Protein AF-A0A0Q6SCR4-F1 (afdb_monomer_lite)

Secondary structure (DSSP, 8-state):
----EEESSEEE-TT-SS-EEES-EEESSEEEEETPPEEESSB-SEE-SEEEESS-EEE-SB--EE-S-B---SPB-

Sequence (77 aa):
MSSSVADYGVLDISAASNGAQIQSLSGSGSVALGAQTLALSNANDVFAGTIAGAGGLAVNGGTETLAGINSYTGATT

Structure (mmCIF, N/CA/C/O backbone):
data_AF-A0A0Q6SCR4-F1
#
_entry.id   AF-A0A0Q6SCR4-F1
#
loop_
_atom_site.group_PDB
_atom_site.id
_atom_site.type_symbol
_atom_site.label_atom_id
_atom_site.label_alt_id
_atom_site.label_comp_id
_atom_site.label_asym_id
_atom_site.label_entity_id
_atom_site.label_seq_id
_atom_site.pdbx_PDB_ins_code
_atom_site.Cartn_x
_atom_site.Cartn_y
_atom_site.Cartn_z
_atom_site.occupancy
_atom_site.B_iso_or_equiv
_atom_site.auth_seq_id
_atom_site.auth_comp_id
_atom_site.auth_asym_id
_atom_site.auth_atom_id
_atom_site.pdbx_PDB_model_num
ATOM 1 N N . MET A 1 1 ? 14.534 -2.747 10.515 1.00 55.00 1 MET A N 1
ATOM 2 C CA . MET A 1 1 ? 14.887 -2.797 9.083 1.00 55.00 1 MET A CA 1
ATOM 3 C C . MET A 1 1 ? 13.615 -3.129 8.329 1.00 55.00 1 MET A C 1
ATOM 5 O O . MET A 1 1 ? 13.068 -4.191 8.583 1.00 55.00 1 MET A O 1
ATOM 9 N N . SER A 1 2 ? 13.091 -2.214 7.516 1.00 72.50 2 SER A N 1
ATOM 10 C CA . SER A 1 2 ? 12.025 -2.529 6.556 1.00 72.50 2 SER A CA 1
ATOM 11 C C . SER A 1 2 ? 12.655 -3.191 5.324 1.00 72.50 2 SER A C 1
ATOM 13 O O . SER A 1 2 ? 13.801 -2.890 4.997 1.00 72.50 2 SER A O 1
ATOM 15 N N . SER A 1 3 ? 11.952 -4.103 4.657 1.00 90.50 3 SER A N 1
ATOM 16 C CA . SER A 1 3 ? 12.364 -4.722 3.385 1.00 90.50 3 SER A CA 1
ATOM 17 C C . SER A 1 3 ? 11.477 -4.230 2.241 1.00 90.50 3 SER A C 1
ATOM 19 O O . SER A 1 3 ? 10.382 -3.725 2.494 1.00 90.50 3 SER A O 1
ATOM 21 N N . SER A 1 4 ? 11.928 -4.366 0.995 1.00 93.19 4 SER A N 1
ATOM 22 C CA . SER A 1 4 ? 11.024 -4.301 -0.156 1.00 93.19 4 SER A CA 1
ATOM 23 C C . SER A 1 4 ? 10.146 -5.554 -0.187 1.00 93.19 4 SER A C 1
ATOM 25 O O . SER A 1 4 ? 10.578 -6.635 0.227 1.00 93.19 4 SER A O 1
ATOM 27 N N . VAL A 1 5 ? 8.898 -5.407 -0.630 1.00 95.56 5 VAL A N 1
ATOM 28 C CA . VAL A 1 5 ? 7.943 -6.515 -0.752 1.00 95.56 5 VAL A CA 1
ATOM 29 C C . VAL A 1 5 ? 7.516 -6.648 -2.206 1.00 95.56 5 VAL A C 1
ATOM 31 O O . VAL A 1 5 ? 7.042 -5.692 -2.812 1.00 95.56 5 VAL A O 1
ATOM 34 N N . ALA A 1 6 ? 7.671 -7.849 -2.758 1.00 96.38 6 ALA A N 1
ATOM 35 C CA . ALA A 1 6 ? 7.099 -8.229 -4.042 1.00 96.38 6 ALA A CA 1
ATOM 36 C C . ALA A 1 6 ? 5.878 -9.116 -3.786 1.00 96.38 6 ALA A C 1
ATOM 38 O O . ALA A 1 6 ? 6.016 -10.310 -3.516 1.00 96.38 6 ALA A O 1
ATOM 39 N N . ASP A 1 7 ? 4.691 -8.515 -3.810 1.00 94.19 7 ASP A N 1
ATOM 40 C CA . ASP A 1 7 ? 3.436 -9.207 -3.554 1.00 94.19 7 ASP A CA 1
ATOM 41 C C . ASP A 1 7 ? 2.819 -9.738 -4.855 1.00 94.19 7 ASP A C 1
ATOM 43 O O . ASP A 1 7 ? 2.376 -8.992 -5.731 1.00 94.19 7 ASP A O 1
ATOM 47 N N . TYR A 1 8 ? 2.769 -11.064 -4.951 1.00 94.50 8 TYR A N 1
ATOM 48 C CA . TYR A 1 8 ? 2.058 -11.813 -5.992 1.00 94.50 8 TYR A CA 1
ATOM 49 C C . TYR A 1 8 ? 0.937 -12.684 -5.407 1.00 94.50 8 TYR A C 1
ATOM 51 O O . TYR A 1 8 ? 0.383 -13.532 -6.104 1.00 94.50 8 TYR A O 1
ATOM 59 N N . GLY A 1 9 ? 0.634 -12.512 -4.118 1.00 96.25 9 GLY A N 1
ATOM 60 C CA . GLY A 1 9 ? -0.366 -13.274 -3.388 1.00 96.25 9 GLY A CA 1
ATOM 61 C C . GLY A 1 9 ? -1.280 -12.330 -2.625 1.00 96.25 9 GLY A C 1
ATOM 62 O O . GLY A 1 9 ? -2.006 -11.545 -3.235 1.00 96.25 9 GLY A O 1
ATOM 63 N N . VAL A 1 10 ? -1.269 -12.449 -1.297 1.00 96.31 10 VAL A N 1
ATOM 64 C CA . VAL A 1 10 ? -2.006 -11.549 -0.412 1.00 96.31 10 VAL A CA 1
ATOM 65 C C . VAL A 1 10 ? -1.079 -11.033 0.682 1.00 96.31 10 VAL A C 1
ATOM 67 O O . VAL A 1 10 ? -0.585 -11.811 1.500 1.00 96.31 10 VAL A O 1
ATOM 70 N N . LEU A 1 11 ? -0.901 -9.716 0.731 1.00 96.31 11 LEU A N 1
ATOM 71 C CA . LEU A 1 11 ? -0.343 -9.007 1.875 1.00 96.31 11 LEU A CA 1
ATOM 72 C C . LEU A 1 11 ? -1.491 -8.536 2.778 1.00 96.31 11 LEU A C 1
ATOM 74 O O . LEU A 1 11 ? -2.102 -7.495 2.544 1.00 96.31 11 LEU A O 1
ATOM 78 N N . ASP A 1 12 ? -1.794 -9.306 3.819 1.00 96.69 12 ASP A N 1
ATOM 79 C CA . ASP A 1 12 ? -2.829 -8.956 4.794 1.00 96.69 12 ASP A CA 1
ATOM 80 C C . ASP A 1 12 ? -2.213 -8.320 6.044 1.00 96.69 12 ASP A C 1
ATOM 82 O O . ASP A 1 12 ? -1.451 -8.954 6.775 1.00 96.69 12 ASP A O 1
ATOM 86 N N . ILE A 1 13 ? -2.555 -7.054 6.289 1.00 96.50 13 ILE A N 1
ATOM 87 C CA . ILE A 1 13 ? -2.182 -6.318 7.503 1.00 96.50 13 ILE A CA 1
ATOM 88 C C . ILE A 1 13 ? -3.410 -5.917 8.327 1.00 96.50 13 ILE A C 1
ATOM 90 O O . ILE A 1 13 ? -3.290 -5.161 9.291 1.00 96.50 13 ILE A O 1
ATOM 94 N N . SER A 1 14 ? -4.594 -6.424 7.978 1.00 95.31 14 SER A N 1
ATOM 95 C CA . SER A 1 14 ? -5.868 -6.028 8.582 1.00 95.31 14 SER A CA 1
ATOM 96 C C . SER A 1 14 ? -5.955 -6.325 10.081 1.00 95.31 14 SER A C 1
ATOM 98 O O . SER A 1 14 ? -6.616 -5.588 10.812 1.00 95.31 14 SER A O 1
ATOM 100 N N . ALA A 1 15 ? -5.250 -7.362 10.542 1.00 92.88 15 ALA A N 1
ATOM 101 C CA . ALA A 1 15 ? -5.154 -7.757 11.946 1.00 92.88 15 ALA A CA 1
ATOM 102 C C . ALA A 1 15 ? -3.901 -7.212 12.661 1.00 92.88 15 ALA A C 1
ATOM 104 O O . ALA A 1 15 ? -3.667 -7.541 13.826 1.00 92.88 15 ALA A O 1
ATOM 105 N N . ALA A 1 16 ? -3.073 -6.402 11.993 1.00 93.50 16 ALA A N 1
ATOM 106 C CA . ALA A 1 16 ? -1.908 -5.793 12.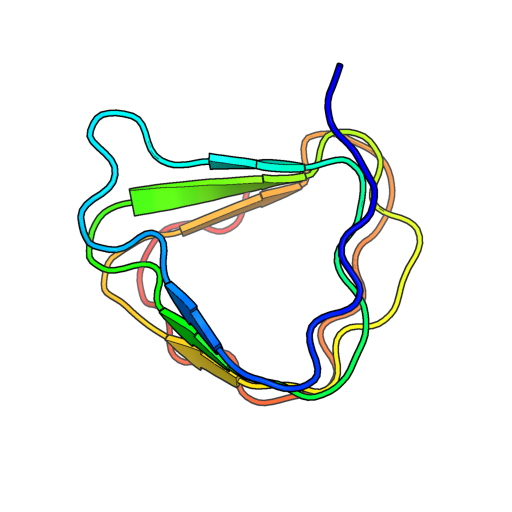627 1.00 93.50 16 ALA A CA 1
ATOM 107 C C . ALA A 1 16 ? -2.352 -4.760 13.673 1.00 93.50 16 ALA A C 1
ATOM 109 O O . ALA A 1 16 ? -3.315 -4.035 13.450 1.00 93.50 16 ALA A O 1
ATOM 110 N N . SER A 1 17 ? -1.645 -4.649 14.801 1.00 89.88 17 SER A N 1
ATOM 111 C CA . SER A 1 17 ? -2.020 -3.697 15.861 1.00 89.88 17 SER A CA 1
ATOM 112 C C . SER A 1 17 ? -1.627 -2.248 15.552 1.00 89.88 17 SER A C 1
ATOM 114 O O . SER A 1 17 ? -2.325 -1.335 15.975 1.00 89.88 17 SER A O 1
ATOM 116 N N . ASN A 1 18 ? -0.531 -2.037 14.812 1.00 88.69 18 ASN A N 1
ATOM 117 C CA . ASN A 1 18 ? 0.041 -0.714 14.512 1.00 88.69 18 ASN A CA 1
ATOM 118 C C . ASN A 1 18 ? 0.290 -0.516 13.002 1.00 88.69 18 ASN A C 1
ATOM 120 O O . ASN A 1 18 ? 1.204 0.209 12.611 1.00 88.69 18 ASN A O 1
ATOM 124 N N . GLY A 1 19 ? -0.465 -1.221 12.156 1.00 92.62 19 GLY A N 1
ATOM 125 C CA . GLY A 1 19 ? -0.187 -1.308 10.722 1.00 92.62 19 GLY A CA 1
ATOM 126 C C . GLY A 1 19 ? 1.148 -1.976 10.402 1.00 92.62 19 GLY A C 1
ATOM 127 O O . GLY A 1 19 ? 1.629 -2.823 11.159 1.00 92.62 19 GLY A O 1
ATOM 128 N N . ALA A 1 20 ? 1.724 -1.625 9.253 1.00 95.81 20 ALA A N 1
ATOM 129 C CA . ALA A 1 20 ? 2.966 -2.213 8.761 1.00 95.81 20 ALA A CA 1
ATOM 130 C C . ALA A 1 20 ? 3.859 -1.163 8.096 1.00 95.81 20 ALA A C 1
ATOM 132 O O . ALA A 1 20 ? 3.368 -0.183 7.543 1.00 95.81 20 ALA A O 1
ATOM 133 N N . GLN A 1 21 ? 5.175 -1.392 8.119 1.00 96.06 21 GLN A N 1
ATOM 134 C CA . GLN A 1 21 ? 6.149 -0.557 7.419 1.00 96.06 21 GLN A CA 1
ATOM 135 C C . GLN A 1 21 ? 7.067 -1.412 6.543 1.00 96.06 21 GLN A C 1
ATOM 137 O O . GLN A 1 21 ? 7.719 -2.337 7.031 1.00 96.06 21 GLN A O 1
ATOM 142 N N . ILE A 1 22 ? 7.170 -1.048 5.269 1.00 96.00 22 ILE A N 1
ATOM 143 C CA . ILE A 1 22 ? 8.040 -1.658 4.256 1.00 96.00 22 ILE A CA 1
ATOM 144 C C . ILE A 1 22 ? 8.845 -0.559 3.546 1.00 96.00 22 ILE A C 1
ATOM 146 O O . ILE A 1 22 ? 8.610 0.626 3.772 1.00 96.00 22 ILE A O 1
ATOM 150 N N . GLN A 1 23 ? 9.853 -0.915 2.749 1.00 96.06 23 GLN A N 1
ATOM 151 C CA . GLN A 1 23 ? 10.580 0.084 1.954 1.00 96.06 23 GLN A CA 1
ATOM 152 C C . GLN A 1 23 ? 9.762 0.486 0.730 1.00 96.06 23 GLN A C 1
ATOM 154 O O . GLN A 1 23 ? 9.366 1.642 0.626 1.00 96.06 23 GLN A O 1
ATOM 159 N N . SER A 1 24 ? 9.466 -0.492 -0.120 1.00 96.00 24 SER A N 1
ATOM 160 C CA . SER A 1 24 ? 8.709 -0.356 -1.360 1.00 96.00 24 SER A CA 1
ATOM 161 C C . SER A 1 24 ? 7.771 -1.550 -1.543 1.00 96.00 24 SER A C 1
ATOM 163 O O . SER A 1 24 ? 7.985 -2.608 -0.930 1.00 96.00 24 SER A O 1
ATOM 165 N N . LEU A 1 25 ? 6.739 -1.380 -2.372 1.00 97.00 25 LEU A N 1
ATOM 166 C CA . LEU A 1 25 ? 5.802 -2.433 -2.747 1.00 97.00 25 LEU A CA 1
ATOM 167 C C . LEU A 1 25 ? 5.881 -2.666 -4.261 1.00 97.00 25 LEU A C 1
ATOM 169 O O . LEU A 1 25 ? 6.015 -1.751 -5.055 1.00 97.00 25 LEU A O 1
ATOM 173 N N . SER A 1 26 ? 5.835 -3.919 -4.686 1.00 97.31 26 SER A N 1
ATOM 174 C CA . SER A 1 26 ? 5.843 -4.277 -6.103 1.00 97.31 26 SER A CA 1
ATOM 175 C C . SER A 1 26 ? 5.000 -5.517 -6.340 1.00 97.31 26 SER A C 1
ATOM 177 O O . SER A 1 26 ? 4.645 -6.223 -5.396 1.00 97.31 26 SER A O 1
ATOM 179 N N . GLY A 1 27 ? 4.676 -5.789 -7.602 1.00 97.25 27 GLY A N 1
ATOM 180 C CA . GLY A 1 27 ? 3.932 -6.982 -8.000 1.00 97.25 27 GLY A CA 1
ATOM 181 C C . GLY A 1 27 ? 2.474 -6.697 -8.345 1.00 97.25 27 GLY A C 1
ATOM 182 O O . GLY A 1 27 ? 2.108 -5.574 -8.688 1.00 97.25 27 GLY A O 1
ATOM 183 N N . SER A 1 28 ? 1.655 -7.744 -8.331 1.00 97.44 28 SER A N 1
ATOM 184 C CA . SER A 1 28 ? 0.276 -7.727 -8.842 1.00 97.44 28 SER A CA 1
ATOM 185 C C . SER A 1 28 ? -0.713 -8.485 -7.950 1.00 97.44 28 SER A C 1
ATOM 187 O O . SER A 1 28 ? -1.769 -8.902 -8.425 1.00 97.44 28 SER A O 1
ATOM 189 N N . GLY A 1 29 ? -0.344 -8.725 -6.691 1.00 97.44 29 GLY A N 1
ATOM 190 C CA . GLY A 1 29 ? -1.170 -9.394 -5.689 1.00 97.44 29 GLY A CA 1
ATOM 191 C C . GLY A 1 29 ? -2.273 -8.504 -5.109 1.00 97.44 29 GLY A C 1
ATOM 192 O O . GLY A 1 29 ? -2.801 -7.605 -5.772 1.00 97.44 29 GLY A O 1
ATOM 193 N N . SER A 1 30 ? -2.644 -8.765 -3.860 1.00 97.56 30 SER A N 1
ATOM 194 C CA . SER A 1 30 ? -3.673 -8.019 -3.140 1.00 97.56 30 SER A CA 1
ATOM 195 C C . SER A 1 30 ? -3.201 -7.611 -1.751 1.00 97.56 30 SER A C 1
ATOM 197 O O . SER A 1 30 ? -2.840 -8.449 -0.932 1.00 97.56 30 SER A O 1
ATOM 199 N N . VAL A 1 31 ? -3.344 -6.331 -1.425 1.00 97.81 31 VAL A N 1
ATOM 200 C CA . VAL A 1 31 ? -3.110 -5.788 -0.089 1.00 97.81 31 VAL A CA 1
ATOM 201 C C . VAL A 1 31 ? -4.441 -5.596 0.632 1.00 97.81 31 VAL A C 1
ATOM 203 O O . VAL A 1 31 ? -5.293 -4.820 0.190 1.00 97.81 31 VAL A O 1
ATOM 206 N N . ALA A 1 32 ? -4.611 -6.274 1.765 1.00 97.81 32 ALA A N 1
ATOM 207 C CA . ALA A 1 32 ? -5.735 -6.073 2.674 1.00 97.81 32 ALA A CA 1
ATOM 208 C C . ALA A 1 32 ? -5.291 -5.201 3.857 1.00 97.81 32 ALA A C 1
ATOM 210 O O . ALA A 1 32 ? -4.629 -5.663 4.784 1.00 97.81 32 ALA A O 1
ATOM 211 N N . LEU A 1 33 ? -5.663 -3.919 3.825 1.00 97.12 33 LEU A N 1
ATOM 212 C CA . LEU A 1 33 ? -5.293 -2.944 4.855 1.00 97.12 33 LEU A CA 1
ATOM 213 C C . LEU A 1 33 ? -6.121 -3.091 6.140 1.00 97.12 33 LEU A C 1
ATOM 215 O O . LEU A 1 33 ? -5.680 -2.695 7.216 1.00 97.12 33 LEU A O 1
ATOM 219 N N . GLY A 1 34 ? -7.347 -3.618 6.057 1.00 96.12 34 GLY A N 1
ATOM 220 C CA . GLY A 1 34 ? -8.299 -3.546 7.170 1.00 96.12 34 GLY A CA 1
ATOM 221 C C . GLY A 1 34 ? -8.555 -2.091 7.558 1.00 96.12 34 GLY A C 1
ATOM 222 O O . GLY A 1 34 ? -8.908 -1.301 6.692 1.00 96.12 34 GLY A O 1
ATOM 223 N N . ALA A 1 35 ? -8.362 -1.731 8.828 1.00 96.00 35 ALA A N 1
ATOM 224 C CA . ALA A 1 35 ? -8.399 -0.339 9.299 1.00 96.00 35 ALA A CA 1
ATOM 225 C C . ALA A 1 35 ? -7.000 0.302 9.422 1.00 96.00 35 ALA A C 1
ATOM 227 O O . ALA A 1 35 ? -6.877 1.393 9.973 1.00 96.00 35 ALA A O 1
ATOM 228 N N . GLN A 1 36 ? -5.949 -0.375 8.950 1.00 97.75 36 GLN A N 1
ATOM 229 C CA . GLN A 1 36 ? -4.562 -0.028 9.243 1.00 97.75 36 GLN A CA 1
ATOM 230 C C . GLN A 1 36 ? -3.851 0.713 8.115 1.00 97.75 36 GLN A C 1
ATOM 232 O O . GLN A 1 36 ? -4.226 0.630 6.949 1.00 97.75 36 GLN A O 1
ATOM 237 N N . THR A 1 37 ? -2.776 1.414 8.470 1.00 97.12 37 THR A N 1
ATOM 238 C CA . THR A 1 37 ? -1.920 2.100 7.499 1.00 97.12 37 THR A CA 1
ATOM 239 C C . THR A 1 37 ? -0.731 1.229 7.103 1.00 97.12 37 THR A C 1
ATOM 241 O O . THR A 1 37 ? -0.014 0.715 7.966 1.00 97.12 37 THR A O 1
ATOM 244 N N . LEU A 1 38 ? -0.495 1.101 5.796 1.00 96.75 38 LEU A N 1
ATOM 245 C CA . LEU A 1 38 ? 0.761 0.588 5.251 1.00 96.75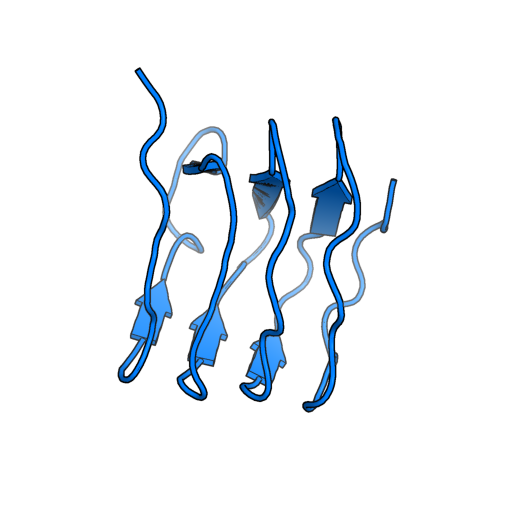 38 LEU A CA 1
ATOM 246 C C . LEU A 1 38 ? 1.695 1.765 4.959 1.00 96.75 38 LEU A C 1
ATOM 248 O O . LEU A 1 38 ? 1.365 2.630 4.154 1.00 96.75 38 LEU A O 1
ATOM 252 N N . ALA A 1 39 ? 2.856 1.799 5.605 1.00 97.00 39 ALA A N 1
ATOM 253 C CA . ALA A 1 39 ? 3.868 2.826 5.402 1.00 97.00 39 ALA A CA 1
ATOM 254 C C . ALA A 1 39 ? 5.006 2.326 4.498 1.00 97.00 39 ALA A C 1
ATOM 256 O O . ALA A 1 39 ? 5.603 1.280 4.753 1.00 97.00 39 ALA A O 1
ATOM 257 N N . LEU A 1 40 ? 5.341 3.103 3.474 1.00 96.69 40 LEU A N 1
ATOM 258 C CA . LEU A 1 40 ? 6.452 2.898 2.558 1.00 96.69 40 LEU A CA 1
ATOM 259 C C . LEU A 1 40 ? 7.522 3.940 2.869 1.00 96.69 40 LEU A C 1
ATOM 261 O O . LEU A 1 40 ? 7.299 5.141 2.726 1.00 96.69 40 LEU A O 1
ATOM 265 N N . SER A 1 41 ? 8.679 3.492 3.349 1.00 96.56 41 SER A N 1
ATOM 266 C CA . SER A 1 41 ? 9.751 4.393 3.789 1.00 96.56 41 SER A CA 1
ATOM 267 C C . SER A 1 41 ? 10.690 4.836 2.665 1.00 96.56 41 SER A C 1
ATOM 269 O O . SER A 1 41 ? 11.413 5.812 2.837 1.00 96.56 41 SER A O 1
ATOM 271 N N . ASN A 1 42 ? 10.744 4.090 1.562 1.00 95.56 42 ASN A N 1
ATOM 272 C CA . ASN A 1 42 ? 11.599 4.367 0.410 1.00 95.56 42 ASN A CA 1
ATOM 273 C C . ASN A 1 42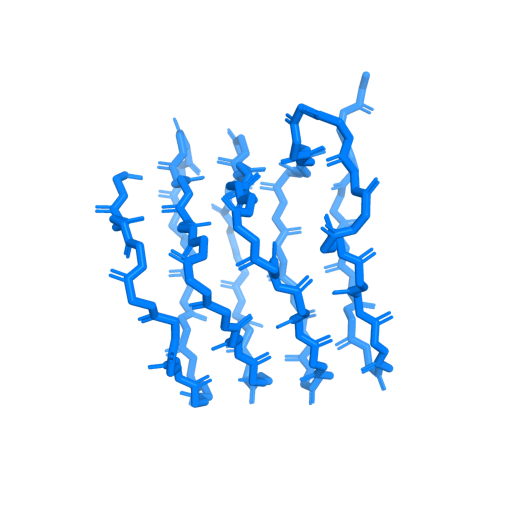 ? 11.000 3.691 -0.831 1.00 95.56 42 ASN A C 1
ATOM 275 O O . ASN A 1 42 ? 11.531 2.698 -1.321 1.00 95.56 42 ASN A O 1
ATOM 279 N N . ALA A 1 43 ? 9.841 4.178 -1.266 1.00 95.50 43 ALA A N 1
ATOM 280 C CA . ALA A 1 43 ? 9.140 3.650 -2.420 1.00 95.50 43 ALA A CA 1
ATOM 281 C C . ALA A 1 43 ? 9.898 3.971 -3.711 1.00 95.50 43 ALA A C 1
ATOM 283 O O . ALA A 1 43 ? 10.366 5.093 -3.913 1.00 95.50 43 ALA A O 1
ATOM 284 N N . ASN A 1 44 ? 10.015 2.995 -4.600 1.00 95.88 44 ASN A N 1
ATOM 285 C CA . ASN A 1 44 ? 10.699 3.166 -5.880 1.00 95.88 44 ASN A CA 1
ATOM 286 C C . ASN A 1 44 ? 10.176 2.195 -6.948 1.00 95.88 44 ASN A C 1
ATOM 288 O O . ASN A 1 44 ? 10.891 1.908 -7.908 1.00 95.88 44 ASN A O 1
ATOM 292 N N . ASP A 1 45 ? 8.980 1.644 -6.749 1.00 96.50 45 ASP A N 1
ATOM 293 C CA . ASP A 1 45 ? 8.466 0.505 -7.502 1.00 96.50 45 ASP A CA 1
ATOM 294 C C . ASP A 1 45 ? 7.044 0.759 -8.037 1.00 96.50 45 ASP A C 1
ATOM 296 O O . ASP A 1 45 ? 6.432 1.815 -7.832 1.00 96.50 45 ASP A O 1
ATOM 300 N N . VAL A 1 46 ? 6.556 -0.216 -8.809 1.00 96.62 46 VAL A N 1
ATOM 301 C CA . VAL A 1 46 ? 5.207 -0.240 -9.377 1.00 96.62 46 VAL A CA 1
ATOM 302 C C . VAL A 1 46 ? 4.435 -1.410 -8.774 1.00 96.62 46 VAL A C 1
ATOM 304 O O . VAL A 1 46 ? 4.824 -2.572 -8.946 1.00 96.62 46 VAL A O 1
ATOM 307 N N . PHE A 1 47 ? 3.294 -1.115 -8.159 1.00 97.94 47 PHE A N 1
ATOM 308 C CA . PHE A 1 47 ? 2.320 -2.109 -7.733 1.00 97.94 47 PHE A CA 1
ATOM 309 C C . PHE A 1 47 ? 1.096 -2.084 -8.653 1.00 97.94 47 PHE A C 1
ATOM 311 O O . PHE A 1 47 ? 0.323 -1.126 -8.690 1.00 97.94 47 PHE A O 1
ATOM 318 N N . ALA A 1 48 ? 0.913 -3.157 -9.417 1.00 97.75 48 ALA A N 1
ATOM 319 C CA . ALA A 1 48 ? -0.202 -3.355 -10.342 1.00 97.75 48 ALA A CA 1
ATOM 320 C C . ALA A 1 48 ? -1.347 -4.189 -9.733 1.00 97.75 48 ALA A C 1
ATOM 322 O O . ALA A 1 48 ? -2.257 -4.609 -10.446 1.00 97.75 48 ALA A O 1
ATOM 323 N N . GLY A 1 49 ? -1.281 -4.465 -8.430 1.00 97.31 49 GLY A N 1
ATOM 324 C CA . GLY A 1 49 ? -2.258 -5.271 -7.705 1.00 97.31 49 GLY A CA 1
ATOM 325 C C . GLY A 1 49 ? -3.437 -4.470 -7.154 1.00 97.31 49 GLY A C 1
ATOM 326 O O . GLY A 1 49 ? -3.651 -3.309 -7.499 1.00 97.31 49 GLY A O 1
ATOM 327 N N . THR A 1 50 ? -4.220 -5.101 -6.281 1.00 98.19 50 THR A N 1
ATOM 328 C CA . THR A 1 50 ? -5.352 -4.445 -5.606 1.00 98.19 50 THR A CA 1
ATOM 329 C C . THR A 1 50 ? -4.968 -4.011 -4.197 1.00 98.19 50 THR A C 1
ATOM 331 O O . THR A 1 50 ? -4.375 -4.793 -3.467 1.00 98.19 50 THR A O 1
ATOM 334 N N . ILE A 1 51 ? -5.334 -2.800 -3.779 1.00 97.94 51 ILE A N 1
ATOM 335 C CA . ILE A 1 51 ? -5.219 -2.341 -2.387 1.00 97.94 51 ILE A CA 1
ATOM 336 C C . ILE A 1 51 ? -6.619 -1.998 -1.877 1.00 97.94 51 ILE A C 1
ATOM 338 O O . ILE A 1 51 ? -7.295 -1.141 -2.451 1.00 97.94 51 ILE A O 1
ATOM 342 N N . ALA A 1 52 ? -7.055 -2.650 -0.798 1.00 97.75 52 ALA A N 1
ATOM 343 C CA . ALA A 1 52 ? -8.407 -2.509 -0.261 1.00 97.75 52 ALA A CA 1
ATOM 344 C C . ALA A 1 52 ? -8.438 -2.420 1.273 1.00 97.75 52 ALA A C 1
ATOM 346 O O . ALA A 1 52 ? -7.590 -2.980 1.967 1.00 97.75 52 ALA A O 1
ATOM 347 N N . GLY A 1 53 ? -9.461 -1.747 1.807 1.00 97.06 53 GLY A N 1
ATOM 348 C CA . GLY A 1 53 ? -9.706 -1.611 3.246 1.00 97.06 53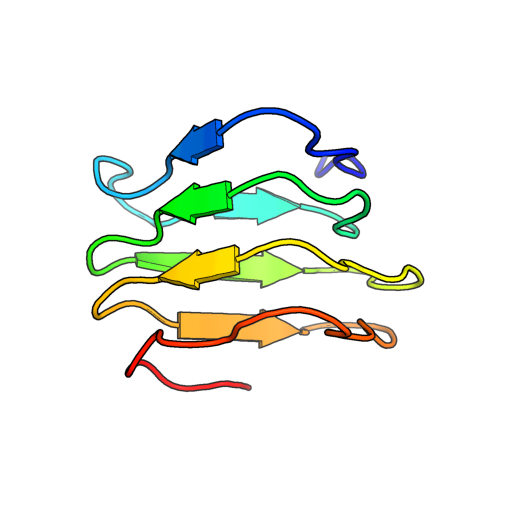 GLY A CA 1
ATOM 349 C C . GLY A 1 53 ? -10.147 -0.203 3.651 1.00 97.06 53 GLY A C 1
ATOM 350 O O . GLY A 1 53 ? -10.106 0.733 2.862 1.00 97.06 53 GLY A O 1
ATOM 351 N N . ALA A 1 54 ? -10.559 -0.043 4.904 1.00 96.69 54 ALA A N 1
ATOM 352 C CA . ALA A 1 54 ? -10.817 1.272 5.490 1.00 96.69 54 ALA A CA 1
ATOM 353 C C . ALA A 1 54 ? -9.525 2.042 5.837 1.00 96.69 54 ALA A C 1
ATOM 355 O O . ALA A 1 54 ? -9.565 3.251 6.048 1.00 96.69 54 ALA A O 1
ATOM 356 N N . GLY A 1 55 ? -8.399 1.330 5.918 1.00 96.69 55 GLY A N 1
ATOM 357 C CA . GLY A 1 55 ? -7.065 1.846 6.190 1.00 96.69 55 GLY A CA 1
ATOM 358 C C . GLY A 1 55 ? -6.459 2.654 5.042 1.00 96.69 55 GLY A C 1
ATOM 359 O O . GLY A 1 55 ? -7.094 2.862 4.008 1.00 96.69 55 GLY A O 1
ATOM 360 N N . GLY A 1 56 ? -5.230 3.132 5.247 1.00 97.06 56 GLY A N 1
ATOM 361 C CA . GLY A 1 56 ? -4.556 4.074 4.348 1.00 97.06 56 GLY A CA 1
ATOM 362 C C . GLY A 1 56 ? -3.171 3.628 3.880 1.00 97.06 56 GLY A C 1
ATOM 363 O O . GLY A 1 56 ? -2.648 2.588 4.288 1.00 97.06 56 GLY A O 1
ATOM 364 N N . LEU A 1 57 ? -2.564 4.459 3.039 1.00 97.06 57 LEU A N 1
ATOM 365 C CA . LEU A 1 57 ? -1.230 4.250 2.483 1.00 97.06 57 LEU A CA 1
ATOM 366 C C . LEU A 1 57 ? -0.367 5.484 2.758 1.00 97.06 57 LEU A C 1
ATOM 368 O O . LEU A 1 57 ? -0.706 6.579 2.327 1.00 97.06 57 LEU A O 1
ATOM 372 N N . ALA A 1 58 ? 0.752 5.320 3.452 1.00 97.31 58 ALA A N 1
ATOM 373 C CA . ALA A 1 58 ? 1.683 6.413 3.721 1.00 97.31 58 ALA A CA 1
ATOM 374 C C . ALA A 1 58 ? 2.967 6.217 2.910 1.00 97.31 58 ALA A C 1
ATOM 376 O O . ALA A 1 58 ? 3.709 5.274 3.163 1.00 97.31 58 ALA A O 1
ATOM 377 N N . VAL A 1 59 ? 3.252 7.092 1.950 1.00 96.44 59 VAL A N 1
ATOM 378 C CA . VAL A 1 59 ? 4.491 7.091 1.161 1.00 96.44 59 VAL A CA 1
ATOM 379 C C . VAL A 1 59 ? 5.442 8.119 1.768 1.00 96.44 59 VAL A C 1
ATOM 381 O O . VAL A 1 59 ? 5.604 9.237 1.290 1.00 96.44 59 VAL A O 1
ATOM 384 N N . ASN A 1 60 ? 6.101 7.720 2.853 1.00 95.75 60 ASN A N 1
ATOM 385 C CA . ASN A 1 60 ? 6.981 8.588 3.641 1.00 95.75 60 ASN A CA 1
ATOM 386 C C . ASN A 1 60 ? 8.313 8.914 2.943 1.00 95.75 60 ASN A C 1
ATOM 388 O O . ASN A 1 60 ? 9.066 9.764 3.421 1.00 95.75 60 ASN A O 1
ATOM 392 N N . GLY A 1 61 ? 8.637 8.234 1.843 1.00 94.62 61 GLY A N 1
ATOM 393 C CA . GLY A 1 61 ? 9.826 8.512 1.048 1.00 94.62 61 GLY A CA 1
ATOM 394 C C . GLY A 1 61 ? 9.750 7.884 -0.337 1.00 94.62 61 GLY A C 1
ATOM 395 O O . GLY A 1 61 ? 9.218 6.787 -0.493 1.00 94.62 61 GLY A O 1
ATOM 396 N N . GLY A 1 62 ? 10.316 8.573 -1.330 1.00 95.56 62 GLY A N 1
ATOM 397 C CA . GLY A 1 62 ? 10.385 8.103 -2.713 1.00 95.56 62 GLY A CA 1
ATOM 398 C C . GLY A 1 62 ? 9.075 8.262 -3.492 1.00 95.56 62 GLY A C 1
ATOM 399 O O . GLY A 1 62 ? 8.334 9.223 -3.298 1.00 95.56 62 GLY A O 1
ATOM 400 N N . THR A 1 63 ? 8.817 7.363 -4.440 1.00 96.00 63 THR A N 1
ATOM 401 C CA . THR A 1 63 ? 7.618 7.367 -5.287 1.00 96.00 63 THR A CA 1
ATOM 402 C C . THR A 1 63 ? 7.135 5.942 -5.514 1.00 96.00 63 THR A C 1
ATOM 404 O O . THR A 1 63 ? 7.859 5.114 -6.062 1.00 96.00 63 THR A O 1
ATOM 407 N N . GLU A 1 64 ? 5.894 5.681 -5.112 1.00 96.38 64 GLU A N 1
ATOM 408 C CA . GLU A 1 64 ? 5.187 4.430 -5.373 1.00 96.38 64 GLU A CA 1
ATOM 409 C C . GLU A 1 64 ? 4.215 4.641 -6.535 1.00 96.38 64 GLU A C 1
ATOM 411 O O . GLU A 1 64 ? 3.387 5.554 -6.497 1.00 96.38 64 GLU A O 1
ATOM 416 N N . THR A 1 65 ? 4.292 3.806 -7.570 1.00 97.06 65 THR A N 1
ATOM 417 C CA . THR A 1 65 ? 3.346 3.865 -8.691 1.00 97.06 65 THR A CA 1
ATOM 418 C C . THR A 1 65 ? 2.277 2.796 -8.526 1.00 97.06 65 THR A C 1
ATOM 420 O O . THR A 1 65 ? 2.545 1.606 -8.668 1.00 97.06 65 THR A O 1
ATOM 423 N N . LEU A 1 66 ? 1.037 3.215 -8.291 1.00 96.31 66 LEU A N 1
ATOM 424 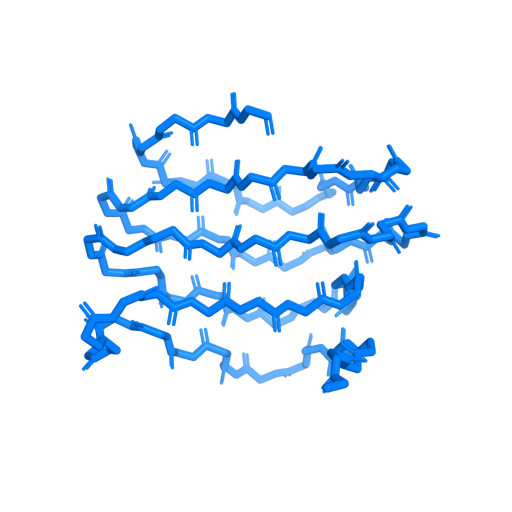C CA . LEU A 1 66 ? -0.099 2.306 -8.158 1.00 96.31 66 LEU A CA 1
ATOM 425 C C . LEU A 1 66 ? -0.813 2.174 -9.508 1.00 96.31 66 LEU A C 1
ATOM 427 O O . LEU A 1 66 ? -1.570 3.055 -9.910 1.00 96.31 66 LEU A 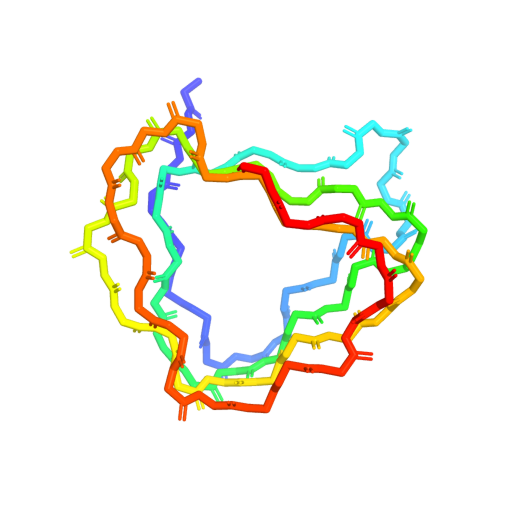O 1
ATOM 431 N N . ALA A 1 67 ? -0.554 1.078 -10.216 1.00 96.81 67 ALA A N 1
ATOM 432 C CA . ALA A 1 67 ? -1.093 0.810 -11.551 1.00 96.81 67 ALA A CA 1
ATOM 433 C C . ALA A 1 67 ? -2.359 -0.070 -11.540 1.00 96.81 67 ALA A C 1
ATOM 435 O O . ALA A 1 67 ? -2.992 -0.247 -12.580 1.00 96.81 67 ALA A O 1
ATOM 436 N N . GLY A 1 68 ? -2.704 -0.647 -10.387 1.00 96.19 68 GLY A N 1
ATOM 437 C CA . GLY A 1 68 ? -3.872 -1.510 -10.217 1.00 96.19 68 GLY A CA 1
ATOM 438 C C . GLY A 1 68 ? -5.070 -0.819 -9.557 1.00 96.19 68 GLY A C 1
ATOM 439 O O . GLY A 1 68 ? -5.254 0.396 -9.657 1.00 96.19 68 GLY A O 1
ATOM 440 N N . ILE A 1 69 ? -5.918 -1.608 -8.892 1.00 97.06 69 ILE A N 1
ATOM 441 C CA . ILE A 1 69 ? -7.159 -1.124 -8.269 1.00 97.06 69 ILE A CA 1
ATOM 442 C C . ILE A 1 69 ? -6.877 -0.653 -6.842 1.00 97.06 69 ILE A C 1
ATOM 444 O O . ILE A 1 69 ? -6.490 -1.436 -5.982 1.00 97.06 69 ILE A O 1
ATOM 448 N N . ASN A 1 70 ? -7.160 0.615 -6.563 1.00 96.19 70 ASN A N 1
ATOM 449 C CA . ASN A 1 70 ? -7.019 1.204 -5.233 1.00 96.19 70 ASN A CA 1
ATOM 450 C C . ASN A 1 70 ? -8.408 1.543 -4.694 1.00 96.19 70 ASN A C 1
ATOM 452 O O . ASN A 1 70 ? -8.961 2.591 -5.015 1.00 96.19 70 ASN A O 1
ATOM 456 N N . SER A 1 71 ? -8.997 0.629 -3.925 1.00 96.56 71 SER A N 1
ATOM 457 C CA . SER A 1 71 ? -10.345 0.774 -3.360 1.00 96.56 71 SER A CA 1
ATOM 458 C C . SER A 1 71 ? -10.333 1.019 -1.852 1.00 96.56 71 SER A C 1
ATOM 460 O O . SER A 1 71 ? -11.356 0.841 -1.189 1.00 96.56 71 SER A O 1
ATOM 462 N N . TYR A 1 72 ? -9.173 1.348 -1.287 1.00 97.06 72 TYR A N 1
ATOM 463 C CA . TYR A 1 72 ? -9.081 1.740 0.107 1.00 97.06 72 TYR A CA 1
ATOM 464 C C . TYR A 1 72 ? -9.640 3.148 0.318 1.00 97.06 72 TYR A C 1
ATOM 466 O O . TYR A 1 72 ? -9.626 3.977 -0.591 1.00 97.06 72 TYR A O 1
ATOM 474 N N . THR A 1 73 ? -10.161 3.411 1.513 1.00 97.19 73 THR A N 1
ATOM 475 C CA . THR A 1 73 ? -10.825 4.690 1.823 1.00 97.19 73 THR A CA 1
ATOM 476 C C . THR A 1 73 ? -10.063 5.556 2.817 1.00 97.19 73 THR A C 1
ATOM 478 O O . THR A 1 73 ? -10.469 6.691 3.062 1.00 97.19 73 THR A O 1
ATOM 481 N N . GLY A 1 74 ? -9.003 5.033 3.436 1.00 96.50 74 GLY A N 1
ATOM 482 C CA . GLY A 1 74 ? -8.142 5.813 4.316 1.00 96.50 74 GLY A CA 1
ATOM 483 C C . GLY A 1 74 ? -7.264 6.791 3.540 1.00 96.50 74 GLY A C 1
ATOM 484 O O . GLY A 1 74 ? -7.198 6.771 2.312 1.00 96.50 74 GLY A O 1
ATOM 485 N N . ALA A 1 75 ? -6.587 7.671 4.274 1.00 95.25 75 ALA A N 1
ATOM 486 C CA . ALA A 1 75 ? -5.756 8.703 3.671 1.00 95.25 75 ALA A CA 1
ATOM 487 C C . ALA A 1 75 ? -4.559 8.112 2.907 1.00 95.25 75 ALA A C 1
ATOM 489 O O . ALA A 1 75 ? -3.959 7.122 3.337 1.00 95.25 75 ALA A O 1
ATOM 490 N N . THR A 1 76 ? -4.193 8.786 1.817 1.00 95.88 76 THR A N 1
ATOM 491 C CA . THR A 1 76 ? -2.888 8.647 1.169 1.00 95.88 76 THR A CA 1
ATOM 492 C C . THR A 1 76 ? -2.046 9.863 1.544 1.00 95.88 76 THR A C 1
ATOM 494 O O . THR A 1 76 ? -2.487 10.988 1.297 1.00 95.88 76 THR A O 1
ATOM 497 N N . THR A 1 77 ? -0.886 9.660 2.170 1.00 93.06 77 THR A N 1
ATOM 498 C CA . THR A 1 77 ? -0.013 10.746 2.670 1.00 93.06 77 THR A CA 1
ATOM 499 C C . THR A 1 77 ? 1.417 10.587 2.219 1.00 93.06 77 THR A C 1
ATOM 501 O O . THR A 1 77 ? 1.878 9.426 2.262 1.00 93.06 77 THR A O 1
#

pLDDT: mean 95.22, std 5.61, range [55.0, 98.19]

Radius of gyration: 10.7 Å; chains: 1; bounding box: 26×24×27 Å

Foldseek 3Di:
DAEEDEDPEEAEQLPPPAGEEHQEYHYAYEYHQAQHEYEHCHYDYEYQYEYAYCHEYEDNHHDYHYNHHYHHNHDYD